Protein AF-A0AAW9RDP9-F1 (afdb_monomer_lite)

Structure (mmCIF, N/CA/C/O backbone):
data_AF-A0AAW9RDP9-F1
#
_entry.id   AF-A0AAW9RDP9-F1
#
loop_
_atom_site.group_PDB
_atom_site.id
_atom_site.type_symbol
_atom_site.label_atom_id
_atom_site.label_alt_id
_atom_site.label_comp_id
_atom_site.label_asym_id
_atom_site.label_entity_id
_atom_site.label_seq_id
_atom_site.pdbx_PDB_ins_code
_atom_site.Cartn_x
_atom_site.Cartn_y
_atom_site.Cartn_z
_atom_site.occupancy
_atom_site.B_iso_or_equiv
_atom_site.auth_seq_id
_atom_site.auth_comp_id
_atom_site.auth_asym_id
_atom_site.auth_atom_id
_atom_site.pdbx_PDB_model_num
ATOM 1 N N . MET A 1 1 ? 28.270 41.296 -22.903 1.00 46.00 1 MET A N 1
ATOM 2 C CA . MET A 1 1 ? 28.853 40.804 -21.635 1.00 46.00 1 MET A CA 1
ATOM 3 C C . MET A 1 1 ? 27.832 41.047 -20.531 1.00 46.00 1 MET A C 1
ATOM 5 O O . MET A 1 1 ? 27.476 42.195 -20.312 1.00 46.00 1 MET A O 1
ATOM 9 N N . LYS A 1 2 ? 27.267 39.989 -19.938 1.00 54.97 2 LYS A N 1
ATOM 10 C CA . LYS A 1 2 ? 26.291 40.071 -18.832 1.00 54.97 2 LYS A CA 1
ATOM 11 C C . LYS A 1 2 ? 27.056 39.950 -17.505 1.00 54.97 2 LYS A C 1
ATOM 13 O O . LYS A 1 2 ? 27.828 38.998 -17.399 1.00 54.97 2 LYS A O 1
ATOM 18 N N . PRO A 1 3 ? 26.892 40.854 -16.523 1.00 57.84 3 PRO A N 1
ATOM 19 C CA . PRO A 1 3 ? 27.515 40.667 -15.221 1.00 57.84 3 PRO A CA 1
ATOM 20 C C . PRO A 1 3 ? 26.753 39.616 -14.405 1.00 57.84 3 PRO A C 1
ATOM 22 O O . PRO A 1 3 ? 25.533 39.670 -14.254 1.00 57.84 3 PRO A O 1
ATOM 25 N N . ILE A 1 4 ? 27.523 38.649 -13.916 1.00 56.00 4 ILE A N 1
ATOM 26 C CA . ILE A 1 4 ? 27.151 37.595 -12.973 1.00 56.00 4 ILE A CA 1
ATOM 27 C C . ILE A 1 4 ? 26.833 38.264 -11.634 1.00 56.00 4 ILE A C 1
ATOM 29 O O . ILE A 1 4 ? 27.681 38.968 -11.088 1.00 56.00 4 ILE A O 1
ATOM 33 N N . GLN A 1 5 ? 25.617 38.065 -11.122 1.00 57.47 5 GLN A N 1
ATOM 34 C CA . GLN A 1 5 ? 25.246 38.543 -9.794 1.00 57.47 5 GLN A CA 1
ATOM 35 C C . GLN A 1 5 ? 25.716 37.558 -8.724 1.00 57.47 5 GLN A C 1
ATOM 37 O O . GLN A 1 5 ? 25.437 36.361 -8.753 1.00 57.47 5 GLN A O 1
ATOM 42 N N . LEU A 1 6 ? 26.475 38.141 -7.810 1.00 55.50 6 LEU A N 1
ATOM 43 C CA . LEU A 1 6 ? 27.139 37.612 -6.637 1.00 55.50 6 LEU A CA 1
ATOM 44 C C . LEU A 1 6 ? 26.103 37.352 -5.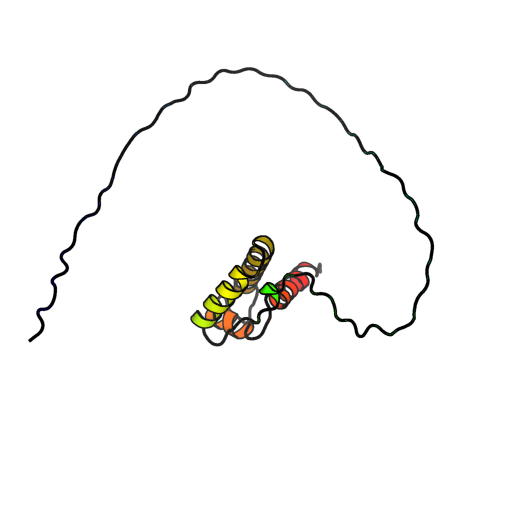531 1.00 55.50 6 LEU A C 1
ATOM 46 O O . LEU A 1 6 ? 25.519 38.298 -5.010 1.00 55.50 6 LEU A O 1
ATOM 50 N N . ILE A 1 7 ? 25.886 36.091 -5.149 1.00 60.22 7 ILE A N 1
ATOM 51 C CA . ILE A 1 7 ? 25.063 35.735 -3.983 1.00 60.22 7 ILE A CA 1
ATOM 52 C C . ILE A 1 7 ? 26.019 35.372 -2.843 1.00 60.22 7 ILE A C 1
ATOM 54 O O . ILE A 1 7 ? 26.684 34.340 -2.882 1.00 60.22 7 ILE A O 1
ATOM 58 N N . GLN A 1 8 ? 26.133 36.271 -1.865 1.00 58.72 8 GLN A N 1
ATOM 59 C CA . GLN A 1 8 ? 26.858 36.068 -0.604 1.00 58.72 8 GLN A CA 1
ATOM 60 C C . GLN A 1 8 ? 25.892 35.587 0.504 1.00 58.72 8 GLN A C 1
ATOM 62 O O . GLN A 1 8 ? 24.696 35.875 0.417 1.00 58.72 8 GLN A O 1
ATOM 67 N N . PRO A 1 9 ? 26.380 34.870 1.540 1.00 61.34 9 PRO A N 1
ATOM 68 C CA . PRO A 1 9 ? 25.555 34.178 2.532 1.00 61.34 9 PRO A CA 1
ATOM 69 C C . PRO A 1 9 ? 25.292 35.026 3.787 1.00 61.34 9 PRO A C 1
ATOM 71 O O . PRO A 1 9 ? 26.218 35.569 4.379 1.00 61.34 9 PRO A O 1
ATOM 74 N N . PHE A 1 10 ? 24.043 35.075 4.247 1.00 46.25 10 PHE A N 1
ATOM 75 C CA . PHE A 1 10 ? 23.632 35.633 5.544 1.00 46.25 10 PHE A CA 1
ATOM 76 C C . PHE A 1 10 ? 22.308 34.960 5.936 1.00 46.25 10 PHE A C 1
ATOM 78 O O . PHE A 1 10 ? 21.467 34.756 5.072 1.00 46.25 10 PHE A O 1
ATOM 85 N N . ALA A 1 11 ? 21.976 34.601 7.168 1.00 46.97 11 ALA A N 1
ATOM 86 C CA . ALA A 1 11 ? 22.671 34.455 8.436 1.00 46.97 11 ALA A CA 1
ATOM 87 C C . ALA A 1 11 ? 21.709 33.609 9.301 1.00 46.97 11 ALA A C 1
ATOM 89 O O . ALA A 1 11 ? 20.493 33.785 9.222 1.00 46.97 11 ALA A O 1
ATOM 90 N N . ILE A 1 12 ? 22.225 32.673 10.097 1.00 53.94 12 ILE A N 1
ATOM 91 C CA . ILE A 1 12 ? 21.422 31.898 11.051 1.00 53.94 12 ILE A CA 1
ATOM 92 C C . ILE A 1 12 ? 21.125 32.809 12.246 1.00 53.94 12 ILE A C 1
ATOM 94 O O . ILE A 1 12 ? 22.039 33.169 12.986 1.00 53.94 12 ILE A O 1
ATOM 98 N N . SER A 1 13 ? 19.859 33.171 12.449 1.00 49.59 13 SER A N 1
ATOM 99 C CA . SER A 1 13 ? 19.400 33.815 13.682 1.00 49.59 13 SER A CA 1
ATOM 100 C C . SER A 1 13 ? 18.624 32.807 14.520 1.00 49.59 13 SER A C 1
ATOM 102 O O . SER A 1 13 ? 17.455 32.532 14.272 1.00 49.59 13 SER A O 1
ATOM 104 N N . ALA A 1 14 ? 19.304 32.265 15.529 1.00 51.38 14 ALA A N 1
ATOM 105 C CA . ALA A 1 14 ? 18.665 31.687 16.698 1.00 51.38 14 ALA A CA 1
ATOM 106 C C . ALA A 1 14 ? 18.098 32.827 17.561 1.00 51.38 14 ALA A C 1
ATOM 108 O O . ALA A 1 14 ? 18.831 33.760 17.896 1.00 51.38 14 ALA A O 1
ATOM 109 N N . LEU A 1 15 ? 16.819 32.743 17.938 1.00 48.06 15 LEU A N 1
ATOM 110 C CA . LEU A 1 15 ? 16.225 33.594 18.967 1.00 48.06 15 LEU A CA 1
ATOM 111 C C . LEU A 1 15 ? 15.660 32.722 20.096 1.00 48.06 15 LEU A C 1
ATOM 113 O O . LEU A 1 15 ? 14.889 31.792 19.879 1.00 48.06 15 LEU A O 1
ATOM 117 N N . LEU A 1 16 ? 16.132 33.052 21.290 1.00 49.03 16 LEU A N 1
ATOM 118 C CA . LEU A 1 16 ? 15.916 32.466 22.607 1.00 49.03 16 LEU A CA 1
ATOM 119 C C . LEU A 1 16 ? 14.693 33.107 23.297 1.00 49.03 16 LEU A C 1
ATOM 121 O O . LEU A 1 16 ? 14.434 34.274 23.013 1.00 49.03 16 LEU A O 1
ATOM 125 N N . ALA A 1 17 ? 14.069 32.394 24.257 1.00 45.44 17 ALA A N 1
ATOM 126 C CA . ALA A 1 17 ? 13.401 32.872 25.501 1.00 45.44 17 ALA A CA 1
ATOM 127 C C . ALA A 1 17 ? 12.014 32.228 25.719 1.00 45.44 17 ALA A C 1
ATOM 129 O O . ALA A 1 17 ? 11.301 32.001 24.754 1.00 45.44 17 ALA A O 1
ATOM 130 N N . LEU A 1 18 ? 11.474 31.994 26.920 1.00 45.41 18 LEU A N 1
ATOM 131 C CA . LEU A 1 18 ? 11.912 31.880 28.322 1.00 45.41 18 LEU A CA 1
ATOM 132 C C . LEU A 1 18 ? 10.624 31.450 29.075 1.00 45.41 18 LEU A C 1
ATOM 134 O O . LEU A 1 18 ? 9.536 31.880 28.699 1.00 45.41 18 LEU A O 1
ATOM 138 N N . GLY A 1 19 ? 10.718 30.578 30.082 1.00 43.41 19 GLY A N 1
ATOM 139 C CA . GLY A 1 19 ? 9.551 29.961 30.728 1.00 43.41 19 GLY A CA 1
ATOM 140 C C . GLY A 1 19 ? 8.707 30.858 31.643 1.00 43.41 19 GLY A C 1
ATOM 141 O O . GLY A 1 19 ? 9.134 31.924 32.076 1.00 43.41 19 GLY A O 1
ATOM 142 N N . THR A 1 20 ? 7.543 30.332 32.028 1.00 50.66 20 THR A N 1
ATOM 143 C CA . THR A 1 20 ? 6.808 30.703 33.245 1.00 50.66 20 THR A CA 1
ATOM 144 C C . THR A 1 20 ? 6.240 29.442 33.900 1.00 50.66 20 THR A C 1
ATOM 146 O O . THR A 1 20 ? 5.572 28.626 33.270 1.00 50.66 20 THR A O 1
ATOM 149 N N . ALA A 1 21 ? 6.572 29.268 35.179 1.00 47.41 21 ALA A N 1
ATOM 150 C CA . ALA A 1 21 ? 6.057 28.225 36.055 1.00 47.41 21 ALA A CA 1
ATOM 151 C C . ALA A 1 21 ? 4.592 28.507 36.432 1.00 47.41 21 ALA A C 1
ATOM 153 O O . ALA A 1 21 ? 4.242 29.654 36.709 1.00 47.41 21 ALA A O 1
ATOM 154 N N . TYR A 1 22 ? 3.761 27.462 36.496 1.00 45.47 22 TYR A N 1
ATOM 155 C CA . TYR A 1 22 ? 2.401 27.515 37.039 1.00 45.47 22 TYR A CA 1
ATOM 156 C C . TYR A 1 22 ? 2.309 26.582 38.254 1.00 45.47 22 TYR A C 1
ATOM 158 O O . TYR A 1 22 ? 2.537 25.377 38.141 1.00 45.47 22 TYR A O 1
ATOM 166 N N . ALA A 1 23 ? 2.043 27.172 39.420 1.00 42.66 23 ALA A N 1
ATOM 167 C CA . ALA A 1 23 ? 1.794 26.505 40.696 1.00 42.66 23 ALA A CA 1
ATOM 168 C C . ALA A 1 23 ? 0.278 26.271 40.879 1.00 42.66 23 ALA A C 1
ATOM 170 O O . ALA A 1 23 ? -0.512 27.114 40.460 1.00 42.66 23 ALA A O 1
ATOM 171 N N . GLY A 1 24 ? -0.098 25.127 41.471 1.00 41.81 24 GLY A N 1
ATOM 172 C CA . GLY A 1 24 ? -1.477 24.605 41.597 1.00 41.81 24 GLY A CA 1
ATOM 173 C C . GLY A 1 24 ? -2.440 25.394 42.505 1.00 41.81 24 GLY A C 1
ATOM 174 O O . GLY A 1 24 ? -2.110 26.500 42.938 1.00 41.81 24 GLY A O 1
ATOM 175 N N . PRO A 1 25 ? -3.631 24.831 42.813 1.00 52.28 25 PRO A N 1
ATOM 176 C CA . PRO A 1 25 ? -3.715 23.881 43.937 1.00 52.28 25 PRO A CA 1
ATOM 177 C C . PRO A 1 25 ? -4.713 22.703 43.778 1.00 52.28 25 PRO A C 1
ATOM 179 O O . PRO A 1 25 ? -5.508 22.643 42.845 1.00 52.28 25 PRO A O 1
ATOM 182 N N . SER A 1 26 ? -4.604 21.769 44.728 1.00 50.44 26 SER A N 1
ATOM 183 C CA . SER A 1 26 ? -5.385 20.549 44.995 1.00 50.44 26 SER A CA 1
ATOM 184 C C . SER A 1 26 ? -6.900 20.749 45.165 1.00 50.44 26 SER A C 1
ATOM 186 O O . SER A 1 26 ? -7.288 21.772 45.717 1.00 50.44 26 SER A O 1
ATOM 188 N N . ASP A 1 27 ? -7.712 19.741 44.803 1.00 43.09 27 ASP A N 1
ATOM 189 C CA . ASP A 1 27 ? -8.722 19.113 45.687 1.00 43.09 27 ASP A CA 1
ATOM 190 C C . ASP A 1 27 ? -9.317 17.827 45.058 1.00 43.09 27 ASP A C 1
ATOM 192 O O . ASP A 1 27 ? -9.340 17.668 43.836 1.00 43.09 27 ASP A O 1
ATOM 196 N N . GLU A 1 28 ? -9.734 16.890 45.908 1.00 52.62 28 GLU A N 1
ATOM 197 C CA . GLU A 1 28 ? -10.253 15.548 45.601 1.00 52.62 28 GLU A CA 1
ATOM 198 C C . GLU A 1 28 ? -11.756 15.571 45.258 1.00 52.62 28 GLU A C 1
ATOM 200 O O . GLU A 1 28 ? -12.477 16.405 45.790 1.00 52.62 28 GLU A O 1
ATOM 205 N N . ALA A 1 29 ? -12.262 14.613 44.461 1.00 41.59 29 ALA A N 1
ATOM 206 C CA . ALA A 1 29 ? -13.584 13.987 44.672 1.00 41.59 29 ALA A CA 1
ATOM 207 C C . ALA A 1 29 ? -13.914 12.928 43.602 1.00 41.59 29 ALA A C 1
ATOM 209 O O . ALA A 1 29 ? -14.044 13.220 42.415 1.00 41.59 29 ALA A O 1
ATOM 210 N N . SER A 1 30 ? -14.125 11.694 44.064 1.00 49.62 30 SER A N 1
ATOM 211 C CA . SER A 1 30 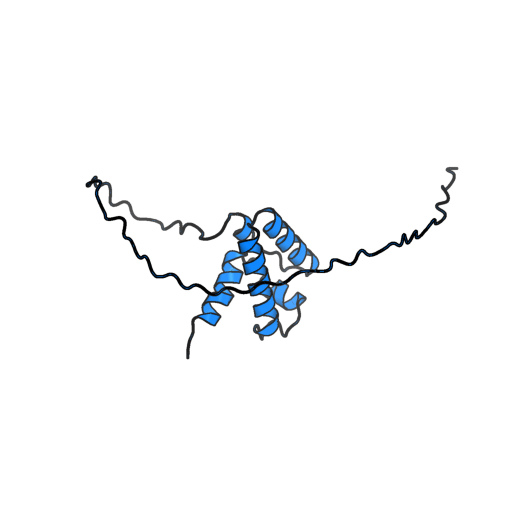? -14.846 10.620 43.375 1.00 49.62 30 SER A CA 1
ATOM 212 C C . SER A 1 30 ? -16.276 11.023 42.998 1.00 49.62 30 SER A C 1
ATOM 214 O O . SER A 1 30 ? -16.923 11.736 43.760 1.00 49.62 30 SER A O 1
ATOM 216 N N . THR A 1 31 ? -16.825 10.467 41.912 1.00 43.09 31 THR A N 1
ATOM 217 C CA . THR A 1 31 ? -18.224 9.981 41.850 1.00 43.09 31 THR A CA 1
ATOM 218 C C . THR A 1 31 ? -18.484 9.171 40.572 1.00 43.09 31 THR A C 1
ATOM 220 O O . THR A 1 31 ? -18.192 9.611 39.464 1.00 43.09 31 THR A O 1
ATOM 223 N N . GLU A 1 32 ? -19.022 7.964 40.762 1.00 48.62 32 GLU A N 1
ATOM 224 C CA . GLU A 1 32 ? -19.650 7.105 39.751 1.00 48.62 32 GLU A CA 1
ATOM 225 C C . GLU A 1 32 ? -20.929 7.737 39.183 1.00 48.62 32 GLU A C 1
ATOM 227 O O . GLU A 1 32 ? -21.645 8.392 39.932 1.00 48.62 32 GLU A O 1
ATOM 232 N N . VAL A 1 33 ? -21.260 7.442 37.919 1.00 49.38 33 VAL A N 1
ATOM 233 C CA . VAL A 1 33 ? -22.630 7.240 37.388 1.00 49.38 33 VAL A CA 1
ATOM 234 C C . VAL A 1 33 ? -22.491 6.576 36.004 1.00 49.38 33 VAL A C 1
ATOM 236 O O . VAL A 1 33 ? -21.824 7.106 35.124 1.00 49.38 33 VAL A O 1
ATOM 239 N N . ALA A 1 34 ? -22.809 5.289 35.868 1.00 39.72 34 ALA A N 1
ATOM 240 C CA . ALA A 1 34 ? -24.139 4.727 35.605 1.00 39.72 34 ALA A CA 1
ATOM 241 C C . ALA A 1 34 ? -24.566 4.830 34.125 1.00 39.72 34 ALA A C 1
ATOM 243 O O . ALA A 1 34 ? -24.897 5.895 33.617 1.00 39.72 34 ALA A O 1
ATOM 244 N N . ASP A 1 35 ? -24.488 3.669 33.469 1.00 47.16 35 ASP A N 1
ATOM 245 C CA . ASP A 1 35 ? -25.515 3.038 32.630 1.00 47.16 35 ASP A CA 1
ATOM 246 C C . ASP A 1 35 ? -26.707 3.910 32.187 1.00 47.16 35 ASP A C 1
ATOM 248 O O . ASP A 1 35 ? -27.499 4.363 33.012 1.00 47.16 35 ASP A O 1
ATOM 252 N N . ALA A 1 36 ? -26.872 4.060 30.870 1.00 48.97 36 ALA A N 1
ATOM 253 C CA . ALA A 1 36 ? -28.176 4.284 30.251 1.00 48.97 36 ALA A CA 1
ATOM 254 C C . ALA A 1 36 ? -28.135 3.850 28.778 1.00 48.97 36 ALA A C 1
ATOM 256 O O . ALA A 1 36 ? -27.636 4.549 27.895 1.00 48.97 36 ALA A O 1
ATOM 257 N N . VAL A 1 37 ? -28.654 2.649 28.546 1.00 49.56 37 VAL A N 1
ATOM 258 C CA . VAL A 1 37 ? -29.140 2.147 27.261 1.00 49.56 37 VAL A CA 1
ATOM 259 C C . VAL A 1 37 ? -30.547 2.698 27.003 1.00 49.56 37 VAL A C 1
ATOM 261 O O . VAL A 1 37 ? -31.437 2.495 27.818 1.00 49.56 37 VAL A O 1
ATOM 264 N N . GLU A 1 38 ? -30.777 3.340 25.859 1.00 44.25 38 GLU A N 1
ATOM 265 C CA . GLU A 1 38 ? -32.126 3.579 25.314 1.00 44.25 38 GLU A CA 1
ATOM 266 C C . GLU A 1 38 ? -31.970 3.831 23.802 1.00 44.25 38 GLU A C 1
ATOM 268 O O . GLU A 1 38 ? -31.361 4.807 23.377 1.00 44.25 38 GLU A O 1
ATOM 273 N N . ALA A 1 39 ? -32.180 2.838 22.937 1.00 46.78 39 ALA A N 1
ATOM 274 C CA . ALA A 1 39 ? -33.483 2.423 22.419 1.00 46.78 39 ALA A CA 1
ATOM 275 C C . ALA A 1 39 ? -34.288 3.604 21.846 1.00 46.78 39 ALA A C 1
ATOM 277 O O . ALA A 1 39 ? -35.085 4.221 22.540 1.00 46.78 39 ALA A O 1
ATOM 278 N N . VAL A 1 40 ? -34.127 3.863 20.543 1.00 44.66 40 VAL A N 1
ATOM 279 C CA . VAL A 1 40 ? -35.226 4.411 19.741 1.00 44.66 40 VAL A CA 1
ATOM 280 C C . VAL A 1 40 ? -35.628 3.380 18.696 1.00 44.66 40 VAL A C 1
ATOM 282 O O . VAL A 1 40 ? -34.892 3.015 17.780 1.00 44.66 40 VAL A O 1
ATOM 285 N N . GLU A 1 41 ? -36.823 2.901 18.987 1.00 40.31 41 GLU A N 1
ATOM 286 C CA . GLU A 1 41 ? -37.748 2.012 18.324 1.00 40.31 41 GLU A CA 1
ATOM 287 C C . GLU A 1 41 ? -38.061 2.384 16.864 1.00 40.31 41 GLU A C 1
ATOM 289 O O . GLU A 1 41 ? -38.037 3.541 16.445 1.00 40.31 41 GLU A O 1
ATOM 294 N N . SER A 1 42 ? -38.357 1.334 16.103 1.00 47.50 42 SER A N 1
ATOM 295 C CA . SER A 1 42 ? -38.795 1.280 14.706 1.00 47.50 42 SER A CA 1
ATOM 296 C C . SER A 1 42 ? -40.127 2.019 14.480 1.00 47.50 42 SER A C 1
ATOM 298 O O . SER A 1 42 ? -40.961 2.066 15.372 1.00 47.50 42 SER A O 1
ATOM 300 N N . ALA A 1 43 ? -40.420 2.600 13.312 1.00 50.09 43 ALA A N 1
ATOM 301 C CA . ALA A 1 43 ? -41.004 1.947 12.121 1.00 50.09 43 ALA A CA 1
ATOM 302 C C . ALA A 1 43 ? -41.662 3.053 11.233 1.00 50.09 43 ALA A C 1
ATOM 304 O O . ALA A 1 43 ? -41.632 4.222 11.616 1.00 50.09 43 ALA A O 1
ATOM 305 N N . PRO A 1 44 ? -42.435 2.740 10.175 1.00 58.19 44 PRO A N 1
ATOM 306 C CA . PRO A 1 44 ? -42.114 2.022 8.939 1.00 58.19 44 PRO A CA 1
ATOM 307 C C . PRO A 1 44 ? -42.390 2.910 7.700 1.00 58.19 44 PRO A C 1
ATOM 309 O O . PRO A 1 44 ? -43.251 3.787 7.740 1.00 58.19 44 PRO A O 1
ATOM 312 N N . VAL A 1 45 ? -41.758 2.641 6.553 1.00 44.09 45 VAL A N 1
ATOM 313 C CA . VAL A 1 45 ? -42.390 2.981 5.265 1.00 44.09 45 VAL A CA 1
ATOM 314 C C . VAL A 1 45 ? -42.409 1.769 4.354 1.00 44.09 45 VAL A C 1
ATOM 316 O O . VAL A 1 45 ? -41.393 1.172 4.008 1.00 44.09 45 VAL A O 1
ATOM 319 N N . ASP A 1 46 ? -43.652 1.416 4.083 1.00 38.22 46 ASP A N 1
ATOM 320 C CA . ASP A 1 46 ? -44.184 0.322 3.309 1.00 38.22 46 ASP A CA 1
ATOM 321 C C . ASP A 1 46 ? -43.685 0.325 1.855 1.00 38.22 46 ASP A C 1
ATOM 323 O O . ASP A 1 46 ? -43.521 1.367 1.223 1.00 38.22 46 ASP A O 1
ATOM 327 N N . ALA A 1 47 ? -43.459 -0.895 1.375 1.00 49.31 47 ALA A N 1
ATOM 328 C CA . ALA A 1 47 ? -43.529 -1.390 0.008 1.00 49.31 47 ALA A CA 1
ATOM 329 C C . ALA A 1 47 ? -43.720 -0.387 -1.151 1.00 49.31 47 ALA A C 1
ATOM 331 O O . ALA A 1 47 ? -44.798 0.162 -1.368 1.00 49.31 47 ALA A O 1
ATOM 332 N N . ALA A 1 48 ? -42.745 -0.370 -2.062 1.00 36.28 48 ALA A N 1
ATOM 333 C CA . ALA A 1 48 ? -43.048 -0.302 -3.488 1.00 36.28 48 ALA A CA 1
ATOM 334 C C . ALA A 1 48 ? -42.001 -1.096 -4.276 1.00 36.28 48 ALA A C 1
ATOM 336 O O . ALA A 1 48 ? -40.850 -0.693 -4.420 1.00 36.28 48 ALA A O 1
ATOM 337 N N . ALA A 1 49 ? -42.426 -2.266 -4.743 1.00 52.91 49 ALA A N 1
ATOM 338 C CA . ALA A 1 49 ? -41.689 -3.131 -5.640 1.00 52.91 49 ALA A CA 1
ATOM 339 C C . ALA A 1 49 ? -41.411 -2.439 -6.979 1.00 52.91 49 ALA A C 1
ATOM 341 O O . ALA A 1 49 ? -42.345 -1.986 -7.629 1.00 52.91 49 ALA A O 1
ATOM 342 N N . VAL A 1 50 ? -40.151 -2.454 -7.399 1.00 38.00 50 VAL A N 1
ATOM 343 C CA . VAL A 1 50 ? -39.651 -2.462 -8.782 1.00 38.00 50 VAL A CA 1
ATOM 344 C C . VAL A 1 50 ? -38.206 -2.946 -8.649 1.00 38.00 50 VAL A C 1
ATOM 346 O O . VAL A 1 50 ? -37.530 -2.600 -7.691 1.00 38.00 50 VAL A O 1
ATOM 349 N N . ASP A 1 51 ? -37.599 -3.749 -9.486 1.00 39.09 51 ASP A N 1
ATOM 350 C CA . ASP A 1 51 ? -37.925 -4.452 -10.707 1.00 39.09 51 ASP A CA 1
ATOM 351 C C . ASP A 1 51 ? -36.711 -5.385 -10.850 1.00 39.09 51 ASP A C 1
ATOM 353 O O . ASP A 1 51 ? -35.589 -5.015 -10.485 1.00 39.09 51 ASP A O 1
ATOM 357 N N . ALA A 1 52 ? -36.929 -6.624 -11.271 1.00 47.28 52 ALA A N 1
ATOM 358 C CA . ALA A 1 52 ? -35.866 -7.606 -11.402 1.00 47.28 52 ALA A CA 1
ATOM 359 C C . ALA A 1 52 ? -34.985 -7.261 -12.613 1.00 47.28 52 ALA A C 1
ATOM 361 O O . ALA A 1 52 ? -35.101 -7.872 -13.671 1.00 47.28 52 ALA A O 1
ATOM 362 N N . ALA A 1 53 ? -34.089 -6.293 -12.448 1.00 40.38 53 ALA A N 1
ATOM 363 C CA . ALA A 1 53 ? -33.028 -5.990 -13.391 1.00 40.38 53 ALA A CA 1
ATOM 364 C C . ALA A 1 53 ? -31.700 -6.450 -12.780 1.00 40.38 53 ALA A C 1
ATOM 366 O O . ALA A 1 53 ? -31.269 -5.957 -11.739 1.00 40.38 53 ALA A O 1
ATOM 367 N N . SER A 1 54 ? -31.086 -7.452 -13.411 1.00 49.09 54 SER A N 1
ATOM 368 C CA . SER A 1 54 ? -29.790 -8.023 -13.043 1.00 49.09 54 SER A CA 1
ATOM 369 C C . SER A 1 54 ? -28.767 -6.946 -12.656 1.00 49.09 54 SER A C 1
ATOM 371 O O . SER A 1 54 ? -28.451 -6.101 -13.497 1.00 49.09 54 SER A O 1
ATOM 373 N N . PRO A 1 55 ? -28.182 -6.983 -11.445 1.00 47.81 55 PRO A N 1
ATOM 374 C CA . PRO A 1 55 ? -27.047 -6.137 -11.149 1.00 47.81 55 PRO A CA 1
ATOM 375 C C . PRO A 1 55 ? -25.837 -6.756 -11.849 1.00 47.81 55 PRO A C 1
ATOM 377 O O . PRO A 1 55 ? -25.264 -7.741 -11.391 1.00 47.81 55 PRO A O 1
ATOM 380 N N . SER A 1 56 ? -25.415 -6.184 -12.973 1.00 54.56 56 SER A N 1
ATOM 381 C CA . SER A 1 56 ? -23.978 -6.119 -13.221 1.00 54.56 56 SER A CA 1
ATOM 382 C C . SER A 1 56 ? -23.417 -5.284 -12.074 1.00 54.56 56 SER A C 1
ATOM 384 O O . SER A 1 56 ? -23.531 -4.058 -12.102 1.00 54.56 56 SER A O 1
ATOM 386 N N . GLU A 1 57 ? -22.963 -5.962 -11.020 1.00 53.09 57 GLU A N 1
ATOM 387 C CA . GLU A 1 57 ? -22.467 -5.380 -9.776 1.00 53.09 57 GLU A CA 1
ATOM 388 C C . GLU A 1 57 ? -21.320 -4.413 -10.087 1.00 53.09 57 GLU A C 1
ATOM 390 O O . GLU A 1 57 ? -20.147 -4.775 -10.128 1.00 53.09 57 GLU A O 1
ATOM 395 N N . GLN A 1 58 ? -21.661 -3.144 -10.298 1.00 52.75 58 GLN A N 1
ATOM 396 C CA . GLN A 1 58 ? -20.778 -2.045 -9.957 1.00 52.75 58 GLN A CA 1
ATOM 397 C C . GLN A 1 58 ? -20.650 -2.113 -8.440 1.00 52.75 58 GLN A C 1
ATOM 399 O O . GLN A 1 58 ? -21.449 -1.530 -7.710 1.00 52.75 58 GLN A O 1
ATOM 404 N N . ALA A 1 59 ? -19.707 -2.935 -7.975 1.00 62.53 59 ALA A N 1
ATOM 405 C CA . ALA A 1 59 ? -19.280 -2.935 -6.594 1.00 62.53 59 ALA A CA 1
ATOM 406 C C . ALA A 1 59 ? -18.858 -1.499 -6.292 1.00 62.53 59 ALA A C 1
ATOM 408 O O . ALA A 1 59 ? -17.838 -1.016 -6.781 1.00 62.53 59 ALA A O 1
ATOM 409 N N . VAL A 1 60 ? -19.719 -0.783 -5.575 1.00 73.06 60 VAL A N 1
ATOM 410 C CA . VAL A 1 60 ? -19.410 0.556 -5.105 1.00 73.06 60 VAL A CA 1
ATOM 411 C C . VAL A 1 60 ? -18.168 0.435 -4.232 1.00 73.06 60 VAL A C 1
ATOM 413 O O . VAL A 1 60 ? -18.176 -0.279 -3.229 1.00 73.06 60 VAL A O 1
ATOM 416 N N . SER A 1 61 ? -17.082 1.076 -4.671 1.00 79.94 61 SER A N 1
ATOM 417 C CA . SER A 1 61 ? -15.841 1.152 -3.906 1.00 79.94 61 SER A CA 1
ATOM 418 C C . SER A 1 61 ? -16.159 1.609 -2.488 1.00 79.94 61 SER A C 1
ATOM 420 O O . SER A 1 61 ? -16.892 2.579 -2.281 1.00 79.94 61 SER A O 1
ATOM 422 N N . ARG A 1 62 ? -15.579 0.925 -1.502 1.00 86.69 62 ARG A N 1
ATOM 423 C CA . ARG A 1 62 ? -15.707 1.304 -0.086 1.00 86.69 62 ARG A CA 1
ATOM 424 C C . ARG A 1 62 ? -14.825 2.499 0.286 1.00 86.69 62 ARG A C 1
ATOM 426 O O . ARG A 1 62 ? -14.900 2.983 1.413 1.00 86.69 62 ARG A O 1
ATOM 433 N N . PHE A 1 63 ? -13.981 2.928 -0.646 1.00 89.00 63 PHE A N 1
ATOM 434 C CA . PHE A 1 63 ? -13.050 4.036 -0.513 1.00 89.00 63 PHE A CA 1
ATOM 435 C C . PHE A 1 63 ? -13.357 5.169 -1.497 1.00 89.00 63 PHE A C 1
ATOM 437 O O . PHE A 1 63 ? -14.051 4.979 -2.501 1.00 89.00 63 PHE A O 1
ATOM 444 N N . SER A 1 64 ? -12.801 6.342 -1.213 1.00 91.62 64 SER A N 1
ATOM 445 C CA . SER A 1 64 ? -12.826 7.519 -2.082 1.00 91.62 64 SER A CA 1
ATOM 446 C C . SER A 1 64 ? -12.184 7.280 -3.456 1.00 91.62 64 SER A C 1
ATOM 448 O O . SER A 1 64 ? -11.412 6.341 -3.657 1.00 91.62 64 SER A O 1
ATOM 450 N N . GLU A 1 65 ? -12.464 8.178 -4.407 1.00 92.56 65 GLU A N 1
ATOM 451 C CA . GLU A 1 65 ? -11.871 8.158 -5.754 1.00 92.56 65 GLU A CA 1
ATOM 452 C C . GLU A 1 65 ? -10.337 8.215 -5.721 1.00 92.56 65 GLU A C 1
ATOM 454 O O . GLU A 1 65 ? -9.685 7.555 -6.527 1.00 92.56 65 GLU A O 1
ATOM 459 N N . GLY A 1 66 ? -9.745 8.913 -4.742 1.00 91.62 66 GLY A N 1
ATOM 460 C CA . GLY A 1 66 ? -8.291 8.959 -4.574 1.00 91.62 66 GLY A CA 1
ATOM 461 C C . GLY A 1 66 ? -7.666 7.579 -4.359 1.00 91.62 66 GLY A C 1
ATOM 462 O O . GLY A 1 66 ? -6.593 7.293 -4.879 1.00 91.62 66 GLY A O 1
ATOM 463 N N . MET A 1 67 ? -8.365 6.674 -3.669 1.00 95.44 67 MET A N 1
ATOM 464 C CA . MET A 1 67 ? -7.902 5.299 -3.440 1.00 95.44 67 MET A CA 1
ATOM 465 C C . MET A 1 67 ? -8.030 4.395 -4.673 1.00 95.44 67 MET A C 1
ATOM 467 O O . MET A 1 67 ? -7.481 3.290 -4.663 1.00 95.44 67 MET A O 1
ATOM 471 N N . GLN A 1 68 ? -8.718 4.855 -5.723 1.00 96.12 68 GLN A N 1
ATOM 472 C CA . GLN A 1 68 ? -8.844 4.163 -7.009 1.00 96.12 68 GLN A CA 1
ATOM 473 C C . GLN A 1 68 ? -7.731 4.517 -7.994 1.00 96.12 68 GLN A C 1
ATOM 475 O O . GLN A 1 68 ? -7.607 3.876 -9.038 1.00 96.12 68 GLN A O 1
ATOM 480 N N . ILE A 1 69 ? -6.897 5.507 -7.672 1.00 94.31 69 ILE A N 1
ATOM 481 C CA . ILE A 1 69 ? -5.745 5.861 -8.496 1.00 94.31 69 ILE A CA 1
ATOM 482 C C . ILE A 1 69 ? -4.726 4.709 -8.425 1.00 94.31 69 ILE A C 1
ATOM 484 O O . ILE A 1 69 ? -4.374 4.268 -7.324 1.00 94.31 69 ILE A O 1
ATOM 488 N N . PRO A 1 70 ? -4.261 4.188 -9.576 1.00 96.75 70 PRO A N 1
ATOM 489 C CA . PRO A 1 70 ? -3.236 3.159 -9.604 1.00 96.75 70 PRO A CA 1
ATOM 490 C C . PRO A 1 70 ? -1.882 3.740 -9.203 1.00 96.75 70 PRO A C 1
ATOM 492 O O . PRO A 1 70 ? -1.522 4.864 -9.558 1.00 96.75 70 PRO A O 1
ATOM 495 N N . VAL A 1 71 ? -1.120 2.937 -8.478 1.00 96.69 71 VAL A N 1
ATOM 496 C CA . VAL A 1 71 ? 0.235 3.257 -8.049 1.00 96.69 71 VAL A CA 1
ATOM 497 C C . VAL A 1 71 ? 1.225 2.929 -9.168 1.00 96.69 71 VAL A C 1
ATOM 499 O O . VAL A 1 71 ? 1.120 1.878 -9.801 1.00 96.69 71 VAL A O 1
ATOM 502 N N . ASP A 1 72 ? 2.197 3.813 -9.395 1.00 97.06 72 ASP A N 1
ATOM 503 C CA . ASP A 1 72 ? 3.255 3.626 -10.397 1.00 97.06 72 ASP A CA 1
ATOM 504 C C . ASP A 1 72 ? 4.512 3.060 -9.730 1.00 97.06 72 ASP A C 1
ATOM 506 O O . ASP A 1 72 ? 5.266 3.767 -9.071 1.00 97.06 72 ASP A O 1
ATOM 510 N N . GLY A 1 73 ? 4.747 1.763 -9.882 1.00 95.50 73 GLY A N 1
ATOM 511 C CA . GLY A 1 73 ? 5.891 1.056 -9.310 1.00 95.50 73 GLY A CA 1
ATOM 512 C C . GLY A 1 73 ? 7.104 0.955 -10.237 1.00 95.50 73 GLY A C 1
ATOM 513 O O . GLY A 1 73 ? 8.035 0.202 -9.926 1.00 95.50 73 GLY A O 1
ATOM 514 N N . SER A 1 74 ? 7.118 1.680 -11.363 1.00 96.06 74 SER A N 1
ATOM 515 C CA . SER A 1 74 ? 8.211 1.639 -12.350 1.00 96.06 74 SER A CA 1
ATOM 516 C C . SER A 1 74 ? 9.554 2.124 -11.791 1.00 96.06 74 SER A C 1
ATOM 518 O O . SER A 1 74 ? 10.620 1.701 -12.245 1.00 96.06 74 SER A O 1
ATOM 520 N N . SER A 1 75 ? 9.513 2.993 -10.780 1.00 96.69 75 SER A N 1
ATOM 521 C CA . SER A 1 75 ? 10.663 3.455 -10.003 1.00 96.69 75 SER A CA 1
ATOM 522 C C . SER A 1 75 ? 10.221 3.889 -8.606 1.00 96.69 75 SER A C 1
ATOM 524 O O . SER A 1 75 ? 9.040 4.138 -8.374 1.00 96.69 75 SER A O 1
ATOM 526 N N . LEU A 1 76 ? 11.167 4.026 -7.671 1.00 96.19 76 LEU A N 1
ATOM 527 C CA . LEU A 1 76 ? 10.846 4.521 -6.330 1.00 96.19 76 LEU A CA 1
ATOM 528 C C . LEU A 1 76 ? 10.283 5.950 -6.356 1.00 96.19 76 LEU A C 1
ATOM 530 O O . LEU A 1 76 ? 9.328 6.237 -5.644 1.00 96.19 76 LEU A O 1
ATOM 534 N N . GLU A 1 77 ? 10.834 6.824 -7.201 1.00 97.31 77 GLU A N 1
ATOM 535 C CA . GLU A 1 77 ? 10.359 8.207 -7.326 1.00 97.31 77 GLU A CA 1
ATOM 536 C C . GLU A 1 77 ? 8.935 8.269 -7.902 1.00 97.31 77 GLU A C 1
ATOM 538 O O . GLU A 1 77 ? 8.098 9.022 -7.407 1.00 97.31 77 GLU A O 1
ATOM 543 N N . ALA A 1 78 ? 8.640 7.463 -8.928 1.00 97.50 78 ALA A N 1
ATOM 544 C CA . ALA A 1 78 ? 7.297 7.386 -9.504 1.00 97.50 78 ALA A CA 1
ATOM 545 C C . ALA A 1 78 ? 6.281 6.846 -8.487 1.00 97.50 78 ALA A C 1
ATOM 547 O O . ALA A 1 78 ? 5.179 7.383 -8.358 1.00 97.50 78 ALA A O 1
ATOM 548 N N . PHE A 1 79 ? 6.700 5.862 -7.692 1.00 97.69 79 PHE A N 1
ATOM 549 C CA . PHE A 1 79 ? 5.888 5.286 -6.630 1.00 97.69 79 PHE A CA 1
ATOM 550 C C . PHE A 1 79 ? 5.532 6.334 -5.584 1.00 97.69 79 PHE A C 1
ATOM 552 O O . PHE A 1 79 ? 4.356 6.521 -5.280 1.00 97.69 79 PHE A O 1
ATOM 559 N N . GLU A 1 80 ? 6.516 7.083 -5.093 1.00 97.19 80 GLU A N 1
ATOM 560 C CA . GLU A 1 80 ? 6.294 8.153 -4.118 1.00 97.19 80 GLU A CA 1
ATOM 561 C C . GLU A 1 80 ? 5.391 9.259 -4.675 1.00 97.19 80 GLU A C 1
ATOM 563 O O . GLU A 1 80 ? 4.418 9.622 -4.016 1.00 97.19 80 GLU A O 1
ATOM 568 N N . LYS A 1 81 ? 5.607 9.697 -5.920 1.00 97.81 81 LYS A N 1
ATOM 569 C CA . LYS A 1 81 ? 4.720 10.668 -6.585 1.00 97.81 81 LYS A CA 1
ATOM 570 C C . LYS A 1 81 ? 3.288 10.166 -6.742 1.00 97.81 81 LYS A C 1
ATOM 572 O O . LYS A 1 81 ? 2.344 10.930 -6.559 1.00 97.81 81 LYS A O 1
ATOM 577 N N . SER A 1 82 ? 3.102 8.890 -7.075 1.00 96.75 82 SER A N 1
ATOM 578 C CA . SER A 1 82 ? 1.757 8.316 -7.185 1.00 96.75 82 SER A CA 1
ATOM 579 C C . SER A 1 82 ? 1.059 8.227 -5.822 1.00 96.75 82 SER A C 1
ATOM 581 O O . SER A 1 82 ? -0.137 8.495 -5.731 1.00 96.75 82 SER A O 1
ATOM 583 N N . LEU A 1 83 ? 1.801 7.954 -4.740 1.00 97.19 83 LEU A N 1
ATOM 584 C CA . LEU A 1 83 ? 1.264 8.005 -3.379 1.00 97.19 83 LEU A CA 1
ATOM 585 C C . LEU A 1 83 ? 0.909 9.430 -2.949 1.00 97.19 83 LEU A C 1
ATOM 587 O O . LEU A 1 83 ? -0.115 9.615 -2.297 1.00 97.19 83 LEU A O 1
ATOM 591 N N . GLU A 1 84 ? 1.711 10.430 -3.314 1.00 97.38 84 GLU A N 1
ATOM 592 C CA . GLU A 1 84 ? 1.377 11.840 -3.081 1.00 97.38 84 GLU A CA 1
ATOM 593 C C . GLU A 1 84 ? 0.066 12.213 -3.783 1.00 97.38 84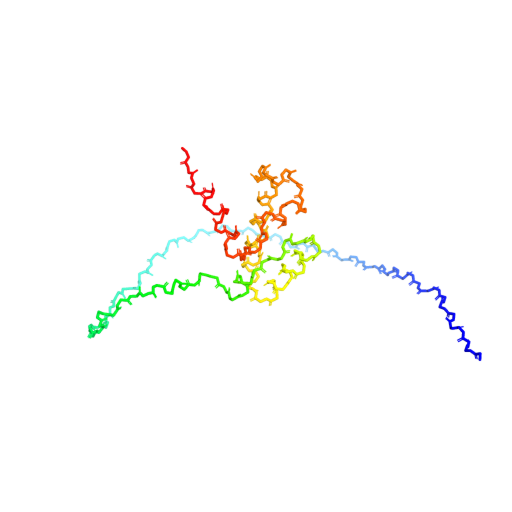 GLU A C 1
ATOM 595 O O . GLU A 1 84 ? -0.840 12.734 -3.135 1.00 97.38 84 GLU A O 1
ATOM 600 N N . ALA A 1 85 ? -0.092 11.844 -5.058 1.00 96.25 85 ALA A N 1
ATOM 601 C CA . ALA A 1 85 ? -1.319 12.089 -5.819 1.00 96.25 85 ALA A CA 1
ATOM 602 C C . ALA A 1 85 ? -2.553 11.397 -5.207 1.00 96.25 85 ALA A C 1
ATOM 604 O O . ALA A 1 85 ? -3.638 11.981 -5.165 1.00 96.25 85 ALA A O 1
ATOM 605 N N . ILE A 1 86 ? -2.392 10.173 -4.688 1.00 96.31 86 ILE A N 1
ATOM 606 C CA . ILE A 1 86 ? -3.434 9.493 -3.905 1.00 96.31 86 ILE A CA 1
ATOM 607 C C . ILE A 1 86 ? -3.743 10.288 -2.634 1.00 96.31 86 ILE A C 1
ATOM 609 O O . ILE A 1 86 ? -4.910 10.497 -2.316 1.00 96.31 86 ILE A O 1
ATOM 613 N N . GLY A 1 87 ? -2.724 10.754 -1.912 1.00 95.38 87 GLY A N 1
ATOM 614 C CA . GLY A 1 87 ? -2.876 11.515 -0.671 1.00 95.38 87 GLY A CA 1
ATOM 615 C C . GLY A 1 87 ? -3.586 12.862 -0.837 1.00 95.38 87 GLY A C 1
ATOM 616 O O . GLY A 1 87 ? -4.246 13.308 0.099 1.00 95.38 87 GLY A O 1
ATOM 617 N N . GLU A 1 88 ? -3.496 13.488 -2.011 1.00 96.69 88 GLU A N 1
ATOM 618 C CA . GLU A 1 88 ? -4.218 14.728 -2.334 1.00 96.69 88 GLU A CA 1
ATOM 619 C C . GLU A 1 88 ? -5.728 14.517 -2.518 1.00 96.69 88 GLU A C 1
ATOM 621 O O . GLU A 1 88 ? -6.515 15.429 -2.261 1.00 96.69 88 GLU A O 1
ATOM 626 N N . GLN A 1 89 ? -6.136 13.326 -2.962 1.00 95.25 89 GLN A N 1
ATOM 627 C CA . GLN A 1 89 ? -7.524 13.014 -3.329 1.00 95.25 89 GLN A CA 1
ATOM 628 C C . GLN A 1 89 ? -8.216 12.073 -2.336 1.00 95.25 89 GLN A C 1
ATOM 630 O O . GLN A 1 89 ? -9.445 12.010 -2.287 1.00 95.25 89 GLN A O 1
ATOM 635 N N . ALA A 1 90 ? -7.446 11.334 -1.542 1.00 95.31 90 ALA A N 1
ATOM 636 C CA . ALA A 1 90 ? -7.951 10.467 -0.493 1.00 95.31 90 ALA A CA 1
ATOM 637 C C . ALA A 1 90 ? -8.215 11.252 0.796 1.00 95.31 90 ALA A C 1
ATOM 639 O O . ALA A 1 90 ? -7.600 12.280 1.089 1.00 95.31 90 ALA A O 1
ATOM 640 N N . THR A 1 91 ? -9.097 10.730 1.642 1.00 96.38 91 THR A N 1
ATOM 641 C CA . THR A 1 91 ? -9.231 11.270 2.995 1.00 96.38 91 THR A CA 1
ATOM 642 C C . THR A 1 91 ? -8.001 10.918 3.838 1.00 96.38 91 THR A C 1
ATOM 644 O O . THR A 1 91 ? -7.324 9.907 3.629 1.00 96.38 91 THR A O 1
ATOM 647 N N . LYS A 1 92 ? -7.741 11.706 4.889 1.00 95.94 92 LYS A N 1
ATOM 648 C CA . LYS A 1 92 ? -6.623 11.460 5.816 1.00 95.94 92 LYS A CA 1
ATOM 649 C C . LYS A 1 92 ? -6.641 10.047 6.421 1.00 95.94 92 LYS A C 1
ATOM 651 O O . LYS A 1 92 ? -5.585 9.441 6.607 1.00 95.94 92 LYS A O 1
ATOM 656 N N . ALA A 1 93 ? -7.825 9.526 6.747 1.00 95.12 93 ALA A N 1
ATOM 657 C CA . ALA A 1 93 ? -7.979 8.196 7.336 1.00 95.12 93 ALA A CA 1
ATOM 658 C C . ALA A 1 93 ? -7.617 7.081 6.339 1.00 95.12 93 ALA A C 1
ATOM 660 O O . ALA A 1 93 ? -6.926 6.123 6.696 1.00 95.12 93 ALA A O 1
ATOM 661 N N . GLU A 1 94 ? -8.028 7.227 5.082 1.00 95.12 94 GLU A N 1
ATOM 662 C CA . GLU A 1 94 ? -7.731 6.273 4.013 1.00 95.12 94 GLU A CA 1
ATOM 663 C C . GLU A 1 94 ? -6.247 6.278 3.668 1.00 95.12 94 GLU A C 1
ATOM 665 O O . GLU A 1 94 ? -5.621 5.220 3.653 1.00 95.12 94 GLU A O 1
ATOM 670 N N . PHE A 1 95 ? -5.649 7.463 3.520 1.00 96.69 95 PHE A N 1
ATOM 671 C CA . PHE A 1 95 ? -4.219 7.581 3.248 1.00 96.69 95 PHE A CA 1
ATOM 672 C C . PHE A 1 95 ? -3.362 7.022 4.394 1.00 96.69 95 PHE A C 1
ATOM 674 O O . PHE A 1 95 ? -2.347 6.362 4.171 1.00 96.69 95 PHE A O 1
ATOM 681 N N . THR A 1 96 ? -3.796 7.202 5.646 1.00 96.50 96 THR A N 1
ATOM 682 C CA . THR A 1 96 ? -3.150 6.560 6.806 1.00 96.50 96 THR A CA 1
ATOM 683 C C . THR A 1 96 ? -3.272 5.037 6.735 1.00 96.50 96 THR A C 1
ATOM 685 O O . THR A 1 96 ? -2.315 4.315 7.013 1.00 96.50 96 THR A O 1
ATOM 688 N N . THR A 1 97 ? -4.438 4.528 6.335 1.00 95.50 97 THR A N 1
ATOM 689 C CA . THR A 1 97 ? -4.674 3.087 6.179 1.00 95.50 97 THR A CA 1
ATOM 690 C C . THR A 1 97 ? -3.798 2.490 5.077 1.00 95.50 97 THR A C 1
ATOM 692 O O . THR A 1 97 ? -3.217 1.422 5.280 1.00 95.50 97 THR A O 1
ATOM 695 N N . LEU A 1 98 ? -3.646 3.193 3.953 1.00 96.44 98 LEU A N 1
ATOM 696 C CA . LEU A 1 98 ? -2.756 2.812 2.860 1.00 96.44 98 LEU A CA 1
ATOM 697 C C . LEU A 1 98 ? -1.292 2.754 3.312 1.00 96.44 98 LEU A C 1
ATOM 699 O O . LEU A 1 98 ? -0.635 1.734 3.111 1.00 96.44 98 LEU A O 1
ATOM 703 N N . ASN A 1 99 ? -0.793 3.793 3.988 1.00 96.75 99 ASN A N 1
ATOM 704 C CA . ASN A 1 99 ? 0.582 3.808 4.500 1.00 96.75 99 ASN A CA 1
ATOM 705 C C . ASN A 1 99 ? 0.845 2.649 5.472 1.00 96.75 99 ASN A C 1
ATOM 707 O O . ASN A 1 99 ? 1.819 1.915 5.314 1.00 96.75 99 ASN A O 1
ATOM 711 N N . ASN A 1 100 ? -0.082 2.390 6.399 1.00 95.44 100 ASN A N 1
ATOM 712 C CA . ASN A 1 100 ? 0.015 1.248 7.311 1.00 95.44 100 ASN A CA 1
ATOM 713 C C . ASN A 1 100 ? 0.040 -0.104 6.572 1.00 95.44 100 ASN A C 1
ATOM 715 O O . ASN A 1 100 ? 0.693 -1.050 7.022 1.00 95.44 100 ASN A O 1
ATOM 719 N N . ALA A 1 101 ? -0.684 -0.226 5.455 1.00 95.81 101 ALA A N 1
ATOM 720 C CA . ALA A 1 101 ? -0.657 -1.421 4.619 1.00 95.81 101 ALA A CA 1
ATOM 721 C C . ALA A 1 101 ? 0.702 -1.584 3.915 1.00 95.81 101 ALA A C 1
ATOM 723 O O . ALA A 1 101 ? 1.266 -2.679 3.927 1.00 95.81 101 ALA A O 1
ATOM 724 N N . ILE A 1 102 ? 1.261 -0.504 3.367 1.00 95.62 102 ILE A N 1
ATOM 725 C CA . ILE A 1 102 ? 2.586 -0.501 2.728 1.00 95.62 102 ILE A CA 1
ATOM 726 C C . ILE A 1 102 ? 3.678 -0.871 3.740 1.00 95.62 102 ILE A C 1
ATOM 728 O O . ILE A 1 102 ? 4.502 -1.743 3.457 1.00 95.62 102 ILE A O 1
ATOM 732 N N . ASP A 1 103 ? 3.652 -0.296 4.942 1.00 95.00 103 ASP A N 1
ATOM 733 C CA . ASP A 1 103 ? 4.611 -0.611 6.009 1.00 95.00 103 ASP A CA 1
ATOM 734 C C . ASP A 1 103 ? 4.504 -2.069 6.464 1.00 95.00 103 ASP A C 1
ATOM 736 O O . ASP A 1 103 ? 5.513 -2.753 6.662 1.00 95.00 103 ASP A O 1
ATOM 740 N N . TYR A 1 104 ? 3.281 -2.594 6.564 1.00 94.06 104 TYR A N 1
ATOM 741 C CA . TYR A 1 104 ? 3.071 -4.013 6.828 1.00 94.06 104 TYR A CA 1
ATOM 742 C C . TYR A 1 104 ? 3.702 -4.878 5.727 1.00 94.06 104 TYR A C 1
ATOM 744 O O . TYR A 1 104 ? 4.416 -5.838 6.022 1.00 94.06 104 TYR A O 1
ATOM 752 N N . LEU A 1 105 ? 3.487 -4.545 4.453 1.00 93.50 105 LEU A N 1
ATOM 753 C CA . LEU A 1 105 ? 4.072 -5.292 3.338 1.00 93.50 105 LEU A CA 1
ATOM 754 C C . LEU A 1 105 ? 5.599 -5.183 3.310 1.00 93.50 105 LEU A C 1
ATOM 756 O O . LEU A 1 105 ? 6.258 -6.171 3.005 1.00 93.50 105 LEU A O 1
ATOM 760 N N . MET A 1 106 ? 6.179 -4.061 3.732 1.00 94.31 106 MET A N 1
ATOM 761 C CA . MET A 1 106 ? 7.631 -3.933 3.873 1.00 94.31 106 MET A CA 1
ATOM 762 C C . MET A 1 106 ? 8.222 -5.002 4.799 1.00 94.31 106 MET A C 1
ATOM 764 O O . MET A 1 106 ? 9.303 -5.534 4.543 1.00 94.31 106 MET A O 1
ATOM 768 N N . ILE A 1 107 ? 7.509 -5.321 5.880 1.00 92.19 107 ILE A N 1
ATOM 769 C CA . ILE A 1 107 ? 7.961 -6.264 6.904 1.00 92.19 107 ILE A CA 1
ATOM 770 C C . ILE A 1 107 ? 7.609 -7.709 6.531 1.00 92.19 107 ILE A C 1
ATOM 772 O O . ILE A 1 107 ? 8.435 -8.602 6.735 1.00 92.19 107 ILE A O 1
ATOM 776 N N . TYR A 1 108 ? 6.402 -7.941 6.009 1.00 90.94 108 TYR A N 1
ATOM 777 C CA . TYR A 1 108 ? 5.817 -9.278 5.857 1.00 90.94 108 TYR A CA 1
ATOM 778 C C . TYR A 1 108 ? 5.755 -9.792 4.413 1.00 90.94 108 TYR A C 1
ATOM 780 O O . TYR A 1 108 ? 5.453 -10.970 4.205 1.00 90.94 108 TYR A O 1
ATOM 788 N N . ASP A 1 109 ? 6.027 -8.966 3.400 1.00 90.12 109 ASP A N 1
ATOM 789 C CA . ASP A 1 109 ? 6.195 -9.453 2.032 1.00 90.12 109 ASP A CA 1
ATOM 790 C C . ASP A 1 109 ? 7.613 -10.001 1.819 1.00 90.12 109 ASP A C 1
ATOM 792 O O . ASP A 1 109 ? 8.587 -9.278 1.591 1.00 90.12 109 ASP A O 1
ATOM 796 N N . LEU A 1 110 ? 7.726 -11.330 1.878 1.00 90.00 110 LEU A N 1
ATOM 797 C CA . LEU A 1 110 ? 8.990 -12.039 1.682 1.00 90.00 110 LEU A CA 1
ATOM 798 C C . LEU A 1 110 ? 9.569 -11.836 0.275 1.00 90.00 110 LEU A C 1
ATOM 800 O O . LEU A 1 110 ? 10.786 -11.945 0.107 1.00 90.00 110 LEU A O 1
ATOM 804 N N . ALA A 1 111 ? 8.735 -11.526 -0.724 1.00 90.69 111 ALA A N 1
ATOM 805 C CA . ALA A 1 111 ? 9.201 -11.238 -2.078 1.00 90.69 111 ALA A CA 1
ATOM 806 C C . ALA A 1 111 ? 9.952 -9.898 -2.139 1.00 90.69 111 ALA A C 1
ATOM 808 O O . ALA A 1 111 ? 10.994 -9.803 -2.793 1.00 90.69 111 ALA A O 1
ATOM 809 N N . ALA A 1 112 ? 9.473 -8.895 -1.396 1.00 89.56 112 ALA A N 1
ATOM 810 C CA . ALA A 1 112 ? 10.105 -7.583 -1.303 1.00 89.56 112 ALA A CA 1
ATOM 811 C C . ALA A 1 112 ? 11.429 -7.619 -0.519 1.00 89.56 112 ALA A C 1
ATOM 813 O O . ALA A 1 112 ? 12.322 -6.817 -0.784 1.00 89.56 112 ALA A O 1
ATOM 814 N N . LYS A 1 113 ? 11.600 -8.560 0.423 1.00 91.00 113 LYS A N 1
ATOM 815 C CA . LYS A 1 113 ? 12.822 -8.708 1.246 1.00 91.00 113 LYS A CA 1
ATOM 816 C C . LYS A 1 113 ? 13.230 -7.404 1.955 1.00 91.00 113 LYS A C 1
ATOM 818 O O . LYS A 1 113 ? 14.419 -7.097 2.032 1.00 91.00 113 LYS A O 1
ATOM 823 N N . ARG A 1 114 ? 12.251 -6.633 2.452 1.00 91.75 114 ARG A N 1
ATOM 824 C CA . ARG A 1 114 ? 12.441 -5.299 3.067 1.00 91.75 114 ARG A CA 1
ATOM 825 C C . ARG A 1 114 ? 13.120 -4.267 2.155 1.00 91.75 114 ARG A C 1
ATOM 827 O O . ARG A 1 114 ? 13.674 -3.285 2.639 1.00 91.75 114 ARG A O 1
ATOM 834 N N . ASN A 1 115 ? 13.114 -4.491 0.844 1.00 95.25 115 ASN A N 1
ATOM 835 C CA . ASN A 1 115 ? 13.606 -3.532 -0.130 1.00 95.25 115 ASN A CA 1
ATOM 836 C C . ASN A 1 115 ? 12.412 -2.749 -0.694 1.00 95.25 115 ASN A C 1
ATOM 838 O O . ASN A 1 115 ? 11.485 -3.336 -1.254 1.00 95.25 115 ASN A O 1
ATOM 842 N N . ARG A 1 116 ? 12.457 -1.421 -0.543 1.00 95.12 116 ARG A N 1
ATOM 843 C CA . ARG A 1 116 ? 11.359 -0.529 -0.924 1.00 95.12 116 ARG A CA 1
ATOM 844 C C . ARG A 1 116 ? 11.170 -0.400 -2.430 1.00 95.12 116 ARG A C 1
ATOM 846 O O . ARG A 1 116 ? 10.030 -0.386 -2.868 1.00 95.12 116 ARG A O 1
ATOM 853 N N . GLU A 1 117 ? 12.245 -0.408 -3.212 1.00 95.81 117 GLU A N 1
ATOM 854 C CA . GLU A 1 117 ? 12.163 -0.436 -4.679 1.00 95.81 117 GLU A CA 1
ATOM 855 C C . GLU A 1 117 ? 11.486 -1.722 -5.162 1.00 95.81 117 GLU A C 1
ATOM 857 O O . GLU A 1 117 ? 10.585 -1.683 -5.991 1.00 95.81 117 GLU A O 1
ATOM 862 N N . LYS A 1 118 ? 11.853 -2.872 -4.583 1.00 95.94 118 LYS A N 1
ATOM 863 C CA . LYS A 1 118 ? 11.204 -4.150 -4.918 1.00 95.94 118 LYS A CA 1
ATOM 864 C C . LYS A 1 118 ? 9.741 -4.179 -4.506 1.00 95.94 118 LYS A C 1
ATOM 866 O O . LYS A 1 118 ? 8.926 -4.744 -5.226 1.00 95.94 118 LYS A O 1
ATOM 871 N N . LEU A 1 119 ? 9.411 -3.603 -3.349 1.00 96.25 119 LEU A N 1
ATOM 872 C CA . LEU A 1 119 ? 8.020 -3.480 -2.934 1.00 96.25 119 LEU A CA 1
ATOM 873 C C . LEU A 1 119 ? 7.240 -2.603 -3.918 1.00 96.25 119 LEU A C 1
ATOM 875 O O . LEU A 1 119 ? 6.165 -3.015 -4.331 1.00 96.25 119 LEU A O 1
ATOM 879 N N . ALA A 1 120 ? 7.788 -1.455 -4.323 1.00 96.44 120 ALA A N 1
ATOM 880 C CA . ALA A 1 120 ? 7.169 -0.579 -5.314 1.00 96.44 120 ALA A CA 1
ATOM 881 C C . ALA A 1 120 ? 6.864 -1.343 -6.610 1.00 96.44 120 ALA A C 1
ATOM 883 O O . ALA A 1 120 ? 5.715 -1.366 -7.038 1.00 96.44 120 ALA A O 1
ATOM 884 N N . SER A 1 121 ? 7.832 -2.088 -7.153 1.00 96.44 121 SER A N 1
ATOM 885 C CA . SER A 1 121 ? 7.606 -2.918 -8.345 1.00 96.44 121 SER A CA 1
ATOM 886 C C . SER A 1 121 ? 6.583 -4.043 -8.133 1.00 96.44 121 SER A C 1
ATOM 888 O O . SER A 1 121 ? 5.856 -4.390 -9.056 1.00 96.44 121 SER A O 1
ATOM 890 N N . ASN A 1 122 ? 6.485 -4.621 -6.930 1.00 95.06 122 ASN A N 1
ATOM 891 C CA . ASN A 1 122 ? 5.471 -5.639 -6.615 1.00 95.06 122 ASN A CA 1
ATOM 892 C C . ASN A 1 122 ? 4.046 -5.067 -6.513 1.00 95.06 122 ASN A C 1
ATOM 894 O O . ASN A 1 122 ? 3.078 -5.832 -6.567 1.00 95.06 122 ASN A O 1
ATOM 898 N N . LEU A 1 123 ? 3.925 -3.763 -6.263 1.00 96.06 123 LEU A N 1
ATOM 899 C CA . LEU A 1 123 ? 2.657 -3.049 -6.114 1.00 96.06 123 LEU A CA 1
ATOM 900 C C . LEU A 1 123 ? 2.291 -2.235 -7.359 1.00 96.06 123 LEU A C 1
ATOM 902 O O . LEU A 1 123 ? 1.241 -1.599 -7.363 1.00 96.06 123 LEU A O 1
ATOM 906 N N . ASP A 1 124 ? 3.128 -2.276 -8.395 1.00 97.56 124 ASP A N 1
ATOM 907 C CA . ASP A 1 124 ? 2.91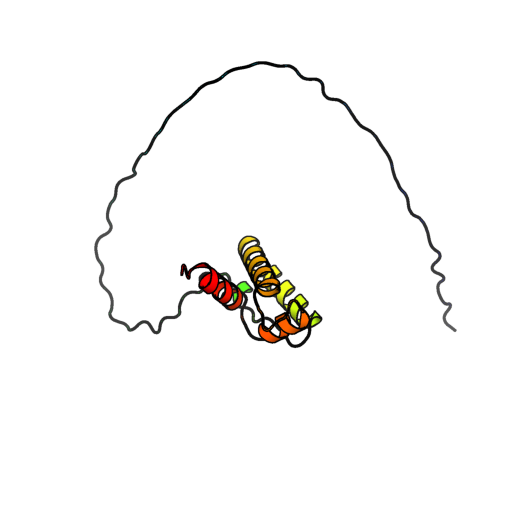2 -1.571 -9.651 1.00 97.56 124 ASP A CA 1
ATOM 908 C C . ASP A 1 124 ? 1.553 -1.922 -10.272 1.00 97.56 124 ASP A C 1
ATOM 910 O O . ASP A 1 124 ? 1.175 -3.095 -10.375 1.00 97.56 124 ASP A O 1
ATOM 914 N N . GLY A 1 125 ? 0.803 -0.890 -10.652 1.00 96.44 125 GLY A N 1
ATOM 915 C CA . GLY A 1 125 ? -0.523 -1.005 -11.251 1.00 96.44 125 GLY A CA 1
ATOM 916 C C . GLY A 1 125 ? -1.657 -1.352 -10.282 1.00 96.44 125 GLY A C 1
ATOM 917 O O . GLY A 1 125 ? -2.807 -1.414 -10.717 1.00 96.44 125 GLY A O 1
ATOM 918 N N . LEU A 1 126 ? -1.383 -1.565 -8.989 1.00 96.94 126 LEU A N 1
ATOM 919 C CA . LEU A 1 126 ? -2.436 -1.754 -7.987 1.00 96.94 126 LEU A CA 1
ATOM 920 C C . LEU A 1 126 ? -2.994 -0.413 -7.515 1.00 96.94 126 LEU A C 1
ATOM 922 O O . LEU A 1 126 ? -2.257 0.559 -7.353 1.00 96.94 126 LEU A O 1
ATOM 926 N N . THR A 1 127 ? -4.293 -0.377 -7.225 1.00 96.94 127 THR A N 1
ATOM 927 C CA . THR A 1 127 ? -4.917 0.778 -6.567 1.00 96.94 127 THR A CA 1
ATOM 928 C C . THR A 1 127 ? -4.655 0.768 -5.062 1.00 96.94 127 THR A C 1
ATOM 930 O O . THR A 1 127 ? -4.355 -0.275 -4.465 1.00 96.94 127 THR A O 1
ATOM 933 N N . GLY A 1 128 ? -4.807 1.925 -4.414 1.00 95.00 128 GLY A N 1
ATOM 934 C CA . GLY A 1 128 ? -4.711 2.035 -2.958 1.00 95.00 128 GLY A CA 1
ATOM 935 C C . GLY A 1 128 ? -5.658 1.071 -2.231 1.00 95.00 128 GLY A C 1
ATOM 936 O O . GLY A 1 128 ? -5.252 0.418 -1.267 1.00 95.00 128 GLY A O 1
ATOM 937 N N . GLU A 1 129 ? -6.893 0.917 -2.721 1.00 95.19 129 GLU A N 1
ATOM 938 C CA . GLU A 1 129 ? -7.856 -0.064 -2.196 1.00 95.19 129 GLU A CA 1
ATOM 939 C C . GLU A 1 129 ? -7.309 -1.496 -2.278 1.00 95.19 129 GLU A C 1
ATOM 941 O O . GLU A 1 129 ? -7.266 -2.206 -1.269 1.00 95.19 129 GLU A O 1
ATOM 946 N N . GLN A 1 130 ? -6.817 -1.908 -3.448 1.00 95.44 130 GLN A N 1
ATOM 947 C CA . GLN A 1 130 ? -6.301 -3.263 -3.659 1.00 95.44 130 GLN A CA 1
ATOM 948 C C . GLN A 1 130 ? -5.095 -3.574 -2.764 1.00 95.44 130 GLN A C 1
ATOM 950 O O . GLN A 1 130 ? -4.944 -4.702 -2.280 1.00 95.44 130 GLN A O 1
ATOM 955 N N . ILE A 1 131 ? -4.236 -2.583 -2.510 1.00 95.12 131 ILE A N 1
ATOM 956 C CA . ILE A 1 131 ? -3.099 -2.712 -1.589 1.00 95.12 131 ILE A CA 1
ATOM 957 C C . ILE A 1 131 ? -3.596 -2.947 -0.157 1.00 95.12 131 ILE A C 1
ATOM 959 O O . ILE A 1 131 ? -3.092 -3.838 0.537 1.00 95.12 131 ILE A O 1
ATOM 963 N N . VAL A 1 132 ? -4.600 -2.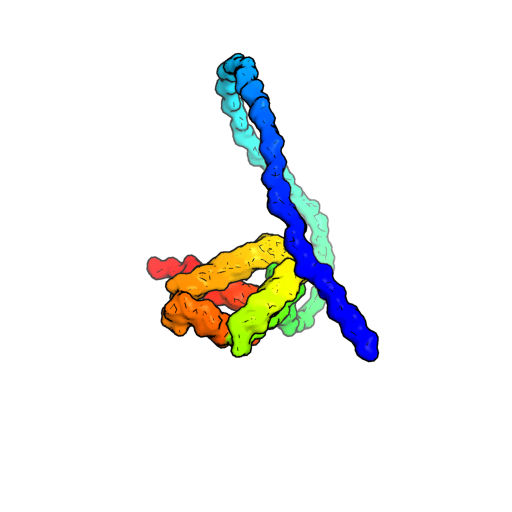188 0.288 1.00 94.31 132 VAL A N 1
ATOM 964 C CA . VAL A 1 132 ? -5.198 -2.349 1.620 1.00 94.31 132 VAL A CA 1
ATOM 965 C C . VAL A 1 132 ? -5.870 -3.718 1.758 1.00 94.31 132 VAL A C 1
ATOM 967 O O . VAL A 1 132 ? -5.632 -4.420 2.748 1.00 94.31 132 VAL A O 1
ATOM 970 N N . ASP A 1 133 ? -6.636 -4.148 0.759 1.00 92.88 133 ASP A N 1
ATOM 971 C CA . ASP A 1 133 ? -7.320 -5.446 0.753 1.00 92.88 133 ASP A CA 1
ATOM 972 C C . ASP A 1 133 ? -6.336 -6.618 0.829 1.00 92.88 133 ASP A C 1
ATOM 974 O O . ASP A 1 133 ? -6.532 -7.564 1.605 1.00 92.88 133 ASP A O 1
ATOM 978 N N . LYS A 1 134 ? -5.208 -6.521 0.113 1.00 90.12 134 LYS A N 1
ATOM 979 C CA . LYS A 1 134 ? -4.116 -7.508 0.155 1.00 90.12 134 LYS A CA 1
ATOM 980 C C . LYS A 1 134 ? -3.597 -7.737 1.579 1.00 90.12 134 LYS A C 1
ATOM 982 O O . LYS A 1 134 ? -3.202 -8.857 1.917 1.00 90.12 134 LYS A O 1
ATOM 987 N N . VAL A 1 135 ? -3.587 -6.698 2.416 1.00 89.44 135 VAL A N 1
ATOM 988 C CA . VAL A 1 135 ? -3.135 -6.767 3.815 1.00 89.44 135 VAL A CA 1
ATOM 989 C C . VAL A 1 135 ? -4.252 -7.213 4.754 1.00 89.44 135 VAL A C 1
ATOM 991 O O . VAL A 1 135 ? -4.008 -8.044 5.634 1.00 89.44 135 VAL A O 1
ATOM 994 N N . GLN A 1 136 ? -5.475 -6.710 4.578 1.00 80.44 136 GLN A N 1
ATOM 995 C CA . GLN A 1 136 ? -6.613 -7.080 5.428 1.00 80.44 136 GLN A CA 1
ATOM 996 C C . GLN A 1 136 ? -6.933 -8.579 5.330 1.00 80.44 136 GLN A C 1
ATOM 998 O O . GLN A 1 136 ? -7.112 -9.230 6.362 1.00 80.44 136 GLN A O 1
ATOM 1003 N N . TRP A 1 137 ? -6.862 -9.164 4.129 1.00 61.81 137 TRP A N 1
ATOM 1004 C CA . TRP A 1 137 ? -7.009 -10.611 3.933 1.00 61.81 137 TRP A CA 1
ATOM 1005 C C . TRP A 1 137 ? -5.991 -11.436 4.741 1.00 61.81 137 TRP A C 1
ATOM 1007 O O . TRP A 1 137 ? -6.318 -12.491 5.287 1.00 61.81 137 TRP A O 1
ATOM 1017 N N . ARG A 1 138 ? -4.752 -10.943 4.879 1.00 59.41 138 ARG A N 1
ATOM 1018 C CA . ARG A 1 138 ? -3.692 -11.627 5.641 1.00 59.41 138 ARG A CA 1
ATOM 1019 C C . ARG A 1 138 ? -3.897 -11.557 7.153 1.00 59.41 138 ARG A C 1
ATOM 1021 O O . ARG A 1 138 ? -3.471 -12.473 7.849 1.00 59.41 138 ARG A O 1
ATOM 1028 N N . LYS A 1 139 ? -4.558 -10.513 7.664 1.00 59.81 139 LYS A N 1
ATOM 1029 C CA . LYS A 1 139 ? -4.879 -10.376 9.098 1.00 59.81 139 LYS A CA 1
ATOM 1030 C C . LYS A 1 139 ? -6.083 -11.224 9.530 1.00 59.81 139 LYS A C 1
ATOM 1032 O O . LYS A 1 139 ? -6.164 -11.593 10.697 1.00 59.81 139 LYS A O 1
ATOM 1037 N N . GLY A 1 140 ? -7.001 -11.535 8.611 1.00 58.97 140 GLY A N 1
ATOM 1038 C CA . GLY A 1 140 ? -8.237 -12.277 8.896 1.00 58.97 140 GLY A CA 1
ATOM 1039 C C . GLY A 1 140 ? -8.095 -13.803 8.986 1.00 58.97 140 GLY A C 1
ATOM 1040 O O . GLY A 1 140 ? -8.941 -14.450 9.603 1.00 58.97 140 GLY A O 1
ATOM 1041 N N . LYS A 1 141 ? -7.033 -14.404 8.425 1.00 51.72 141 LYS A N 1
ATOM 1042 C CA . LYS A 1 141 ? -6.766 -15.844 8.582 1.00 51.72 141 LYS A CA 1
ATOM 1043 C C . LYS A 1 141 ? -6.208 -16.137 9.976 1.00 51.72 141 LYS A C 1
ATOM 1045 O O . LYS A 1 141 ? -4.997 -16.122 10.186 1.00 51.72 141 LYS A O 1
ATOM 1050 N N . LYS A 1 142 ? -7.099 -16.430 10.925 1.00 48.22 142 LYS A N 1
ATOM 1051 C CA . LYS A 1 142 ? -6.739 -17.209 12.115 1.00 48.22 142 LYS A CA 1
ATOM 1052 C C . LYS A 1 142 ? -6.492 -18.653 11.662 1.00 48.22 142 LYS A C 1
ATOM 1054 O O . LYS A 1 142 ? -7.362 -19.227 11.012 1.00 48.22 142 LYS A O 1
ATOM 1059 N N . TYR A 1 143 ? -5.293 -19.170 11.924 1.00 48.12 143 TYR A N 1
ATOM 1060 C CA . TYR A 1 143 ? -4.988 -20.598 11.804 1.00 48.12 143 TYR A CA 1
ATOM 1061 C C . TYR A 1 143 ? -5.527 -21.346 13.020 1.00 48.12 143 TYR A C 1
ATOM 1063 O O . TYR A 1 143 ? -5.500 -20.741 14.119 1.00 48.12 143 TYR A O 1
#

Sequence (143 aa):
MKPIQLIQPFAISALLALGTAYAGPSDEASTEVADAVEAVESAPVDAAAVDAASPSEQAVSRFSEGMQIPVDGSSLEAFEKSLEAIGEQATKAEFTTLNNAIDYLMIYDLAAKRNREKLASNLDGLTGEQIVDKV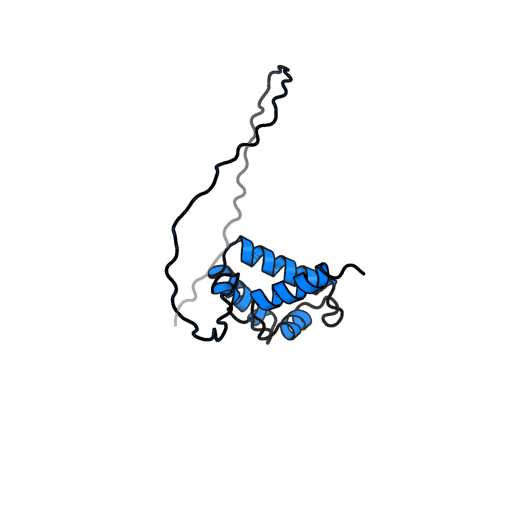QWRKGKKY

Organism: NCBI:txid3119006

Foldseek 3Di:
DDDDDDDDDDDDDDDDDDDDDDDDDDDDDDDDDDDDDDDDDDDDDDDDDDDPDDPPDPPPDPFWPLQQQAAALVFLVSRVVNLVSSVVGGDPVLSVLLVVLLVVCLVPVVQCVNPSSSSSVVRHRPGSSRSSVVRVVVVPDDD

Secondary structure (DSSP, 8-state):
-PPPP--------------------------------------------------------SS-GGGGSBP--SSHHHHHHHHHHHHHHS-HHHHHHHHHHHHHHHHH-TTTTT-HHHHHHHHTT-BHHHHHHHHHHHHH---

pLDDT: mean 73.49, std 22.97, range [36.28, 97.81]

Radius of gyration: 27.7 Å; chains: 1; bounding box: 73×61×67 Å